Protein AF-A0A961R8Z2-F1 (afdb_monomer_lite)

Secondary structure (DSSP, 8-state):
-----TT--B-SHHHHHHHHHHHHHTT--HHHHHHHHHHHS-B-HHHHHHHHHHHS-SSSSS-------------

pLDDT: mean 71.14, std 15.25, range [39.34, 86.62]

Radius of gyration: 20.57 Å; chains: 1; bounding box: 22×41×77 Å

Sequence (75 aa):
MREYPDNMRFDSEKGITEALLFLLSRGVAEDQLEETLVQCGPVDLDLLAQIMRAFQPDSAEAEAAPATLGSANAA

Structure (mmCIF, N/CA/C/O backbone):
data_AF-A0A961R8Z2-F1
#
_entry.id   AF-A0A961R8Z2-F1
#
loop_
_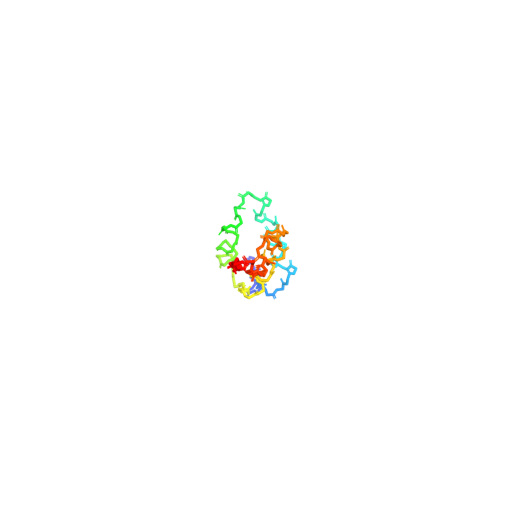atom_site.group_PDB
_atom_site.id
_atom_site.type_symbol
_atom_site.label_atom_id
_atom_site.label_alt_id
_atom_site.label_comp_id
_atom_site.label_asym_id
_atom_site.label_entity_id
_atom_site.label_seq_id
_atom_site.pdbx_PDB_ins_code
_atom_site.Cartn_x
_atom_site.Cartn_y
_atom_site.Cartn_z
_atom_site.occupancy
_atom_site.B_iso_or_equiv
_atom_site.auth_seq_id
_atom_site.auth_comp_id
_atom_site.auth_asym_id
_atom_site.auth_atom_id
_atom_site.pdbx_PDB_model_num
ATOM 1 N N . MET A 1 1 ? 1.160 -13.110 -26.459 1.00 39.34 1 MET A N 1
ATOM 2 C CA . MET A 1 1 ? 1.785 -12.890 -25.139 1.00 39.34 1 MET A CA 1
ATOM 3 C C . MET A 1 1 ? 1.452 -11.464 -24.749 1.00 39.34 1 MET A C 1
ATOM 5 O O . MET A 1 1 ? 1.714 -10.587 -25.557 1.00 39.34 1 MET A O 1
ATOM 9 N N . ARG A 1 2 ? 0.753 -11.232 -23.630 1.00 44.91 2 ARG A N 1
ATOM 10 C CA . ARG A 1 2 ? 0.551 -9.864 -23.130 1.00 44.91 2 ARG A CA 1
ATOM 11 C C . ARG A 1 2 ? 1.906 -9.386 -22.635 1.00 44.91 2 ARG A C 1
ATOM 13 O O . ARG A 1 2 ? 2.418 -9.943 -21.670 1.00 44.91 2 ARG A O 1
ATOM 20 N N . GLU A 1 3 ? 2.480 -8.424 -23.336 1.00 45.44 3 GLU A N 1
ATOM 21 C CA . GLU A 1 3 ? 3.557 -7.595 -22.819 1.00 45.44 3 GLU A CA 1
ATOM 22 C C . GLU A 1 3 ? 2.988 -6.894 -21.579 1.00 45.44 3 GLU A C 1
ATOM 24 O O . GLU A 1 3 ? 2.145 -6.003 -21.686 1.00 45.44 3 GLU A O 1
ATOM 29 N N . TYR A 1 4 ? 3.339 -7.381 -20.389 1.00 46.16 4 TYR A N 1
ATOM 30 C CA . TYR A 1 4 ? 3.241 -6.552 -19.196 1.00 46.16 4 TYR A CA 1
ATOM 31 C C . TYR A 1 4 ? 4.299 -5.474 -19.412 1.00 46.16 4 TYR A C 1
ATOM 33 O O . TYR A 1 4 ? 5.453 -5.847 -19.611 1.00 46.16 4 TYR A O 1
ATOM 41 N N . PRO A 1 5 ? 3.945 -4.182 -19.492 1.00 52.66 5 PRO A N 1
ATOM 42 C CA . PRO A 1 5 ? 4.960 -3.162 -19.675 1.00 52.66 5 PRO A CA 1
ATOM 43 C C . PRO A 1 5 ? 5.969 -3.316 -18.536 1.00 52.66 5 PRO A C 1
ATOM 45 O O . PRO A 1 5 ? 5.587 -3.252 -17.368 1.00 52.66 5 PRO A O 1
ATOM 48 N N . ASP A 1 6 ? 7.233 -3.528 -18.893 1.00 49.72 6 ASP A N 1
ATOM 49 C CA . ASP A 1 6 ? 8.427 -3.659 -18.041 1.00 49.72 6 ASP A CA 1
ATOM 50 C C . ASP A 1 6 ? 8.680 -2.446 -17.107 1.00 49.72 6 ASP A C 1
ATOM 52 O O . ASP A 1 6 ? 9.791 -2.219 -16.645 1.00 49.72 6 ASP A O 1
ATOM 56 N N . ASN A 1 7 ? 7.672 -1.614 -16.835 1.00 54.03 7 ASN A N 1
ATOM 57 C CA . ASN A 1 7 ? 7.811 -0.330 -16.159 1.00 54.03 7 ASN A CA 1
ATOM 58 C C . ASN A 1 7 ? 6.559 0.092 -15.368 1.00 54.03 7 ASN A C 1
ATOM 60 O O . ASN A 1 7 ? 6.230 1.274 -15.312 1.00 54.03 7 ASN A O 1
ATOM 64 N N . MET A 1 8 ? 5.855 -0.831 -14.706 1.00 56.66 8 MET A N 1
ATOM 65 C CA . MET A 1 8 ? 5.021 -0.431 -13.558 1.00 56.66 8 MET A CA 1
ATOM 66 C C . MET A 1 8 ? 5.936 -0.200 -12.350 1.00 56.66 8 MET A C 1
ATOM 68 O O . MET A 1 8 ? 6.036 -1.024 -11.446 1.00 56.66 8 MET A O 1
ATOM 72 N N . ARG A 1 9 ? 6.679 0.910 -12.396 1.00 64.50 9 ARG A N 1
ATOM 73 C CA . ARG A 1 9 ? 7.379 1.459 -11.238 1.00 64.50 9 ARG A CA 1
ATOM 74 C C . ARG A 1 9 ? 6.395 2.297 -10.444 1.00 64.50 9 ARG A C 1
ATOM 76 O O . ARG A 1 9 ? 5.672 3.125 -10.994 1.00 64.50 9 ARG A O 1
ATOM 83 N N . PHE A 1 10 ? 6.372 2.072 -9.142 1.00 75.44 10 PHE A N 1
ATOM 84 C CA . PHE A 1 10 ? 5.611 2.892 -8.215 1.00 75.44 10 PHE A CA 1
ATOM 85 C C . PHE A 1 10 ? 6.520 4.030 -7.727 1.00 75.44 10 PHE A C 1
ATOM 87 O O . PHE A 1 10 ? 6.905 4.066 -6.565 1.00 75.44 10 PHE A O 1
ATOM 94 N N . ASP A 1 11 ? 6.928 4.911 -8.648 1.00 76.88 11 ASP A N 1
ATOM 95 C CA . 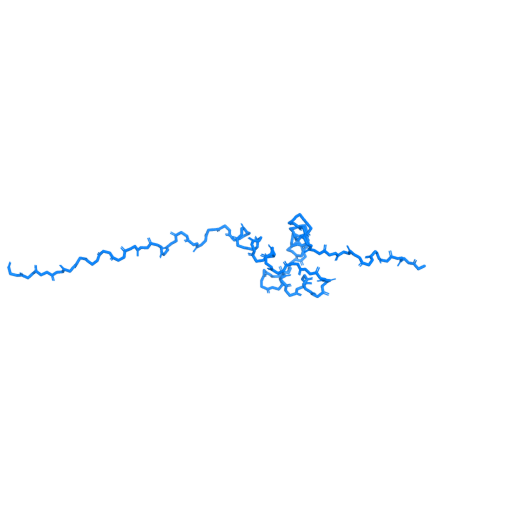ASP A 1 11 ? 7.792 6.081 -8.377 1.00 76.88 11 ASP A CA 1
ATOM 96 C C . ASP A 1 11 ? 7.014 7.398 -8.232 1.00 76.88 11 ASP A C 1
ATOM 98 O O . ASP A 1 11 ? 7.576 8.447 -7.931 1.00 76.88 11 ASP A O 1
ATOM 102 N N . SER A 1 12 ? 5.704 7.351 -8.463 1.00 81.50 12 SER A N 1
ATOM 103 C CA . SER A 1 12 ? 4.837 8.521 -8.475 1.00 81.50 12 SER A CA 1
ATOM 104 C C . SER A 1 12 ? 3.839 8.459 -7.328 1.00 81.50 12 SER A C 1
ATOM 106 O O . SER A 1 12 ? 3.225 7.416 -7.093 1.00 81.50 12 SER A O 1
ATOM 108 N N . GLU A 1 13 ? 3.601 9.602 -6.680 1.00 83.12 13 GLU A N 1
ATOM 109 C CA . GLU A 1 13 ? 2.721 9.706 -5.507 1.00 83.12 13 GLU A CA 1
ATOM 110 C C . GLU A 1 13 ? 1.333 9.134 -5.794 1.00 83.12 13 GLU A C 1
ATOM 112 O O . GLU A 1 13 ? 0.802 8.315 -5.043 1.00 83.12 13 GLU A O 1
ATOM 117 N N . LYS A 1 14 ? 0.782 9.495 -6.954 1.00 82.62 14 LYS A N 1
ATOM 118 C CA . LYS A 1 14 ? -0.503 8.990 -7.425 1.00 82.62 14 LYS A CA 1
ATOM 119 C C . LYS A 1 14 ? -0.501 7.467 -7.606 1.00 82.62 14 LYS A C 1
ATOM 121 O O . LYS A 1 14 ? -1.457 6.817 -7.205 1.00 82.62 14 LYS A O 1
ATOM 126 N N . GLY A 1 15 ? 0.564 6.901 -8.174 1.00 83.56 15 GLY A N 1
ATOM 127 C CA . GLY A 1 15 ? 0.665 5.461 -8.431 1.00 83.56 15 GLY A CA 1
ATOM 128 C C . GLY A 1 15 ? 0.751 4.646 -7.143 1.00 83.56 15 GLY A C 1
ATOM 129 O O . GLY A 1 15 ? 0.050 3.645 -7.003 1.00 83.56 15 GLY A O 1
ATOM 130 N N . ILE A 1 16 ? 1.555 5.111 -6.183 1.00 84.75 16 ILE A N 1
ATOM 131 C CA . ILE A 1 16 ? 1.635 4.504 -4.850 1.00 84.75 16 ILE A CA 1
ATOM 132 C C . ILE A 1 16 ? 0.286 4.635 -4.135 1.00 84.75 16 ILE A C 1
ATOM 134 O O . ILE A 1 16 ? -0.233 3.648 -3.627 1.00 84.75 16 ILE A O 1
ATOM 138 N N . THR A 1 17 ? -0.329 5.818 -4.155 1.00 85.06 17 THR A N 1
ATOM 139 C CA . THR A 1 17 ? -1.611 6.076 -3.479 1.00 85.06 17 THR A CA 1
ATOM 140 C C . THR A 1 17 ? -2.747 5.212 -4.029 1.00 85.06 17 THR A C 1
ATOM 142 O O . THR A 1 17 ? -3.490 4.611 -3.255 1.00 85.06 17 THR A O 1
ATOM 145 N N . GLU A 1 18 ? -2.879 5.097 -5.355 1.00 85.94 18 GLU A N 1
ATOM 146 C CA . GLU A 1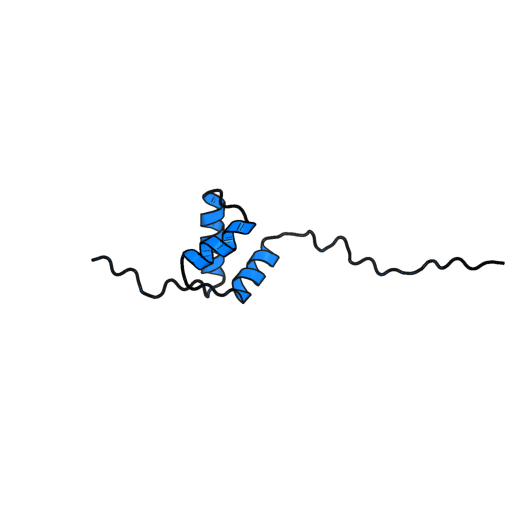 18 ? -3.893 4.233 -5.977 1.00 85.94 18 GLU A CA 1
ATOM 147 C C . GLU A 1 18 ? -3.666 2.755 -5.637 1.00 85.94 18 GLU A C 1
ATOM 149 O O . GLU A 1 18 ? -4.625 2.030 -5.363 1.00 85.94 18 GLU A O 1
ATOM 154 N N . ALA A 1 19 ? -2.409 2.309 -5.591 1.00 84.56 19 ALA A N 1
ATOM 155 C CA . ALA A 1 19 ? -2.070 0.948 -5.195 1.00 84.56 19 ALA A CA 1
ATOM 156 C C . ALA A 1 19 ? -2.361 0.684 -3.706 1.00 84.56 19 ALA A C 1
ATOM 158 O O . ALA A 1 19 ? -2.965 -0.338 -3.382 1.00 84.56 19 ALA A O 1
ATOM 159 N N . LEU A 1 20 ? -2.023 1.618 -2.811 1.00 84.12 20 LEU A N 1
ATOM 160 C CA . LEU A 1 20 ? -2.364 1.549 -1.386 1.00 84.12 20 LEU A CA 1
ATOM 161 C C . LEU A 1 20 ? -3.881 1.458 -1.180 1.00 84.12 20 LEU A C 1
ATOM 163 O O . LEU A 1 20 ? -4.356 0.558 -0.493 1.00 84.12 20 LEU A O 1
ATOM 167 N N . LEU A 1 21 ? -4.656 2.331 -1.833 1.00 85.31 21 LEU A N 1
ATOM 168 C CA . LEU A 1 21 ? -6.124 2.310 -1.800 1.00 85.31 21 LEU A CA 1
ATOM 169 C C . LEU A 1 21 ? -6.700 0.991 -2.317 1.00 85.31 21 LEU A C 1
ATOM 171 O O . LEU A 1 21 ? -7.668 0.467 -1.757 1.00 85.31 21 LEU A O 1
ATOM 175 N N . PHE A 1 22 ? -6.114 0.442 -3.380 1.00 86.38 22 PHE A N 1
ATOM 176 C CA . PHE A 1 22 ? -6.525 -0.841 -3.938 1.00 86.38 22 PHE A CA 1
ATOM 177 C C . PHE A 1 22 ? -6.274 -2.000 -2.963 1.00 86.38 22 PHE A C 1
ATOM 179 O O . PHE A 1 22 ? -7.131 -2.873 -2.804 1.00 86.38 22 PHE A O 1
ATOM 186 N N . LEU A 1 23 ? -5.126 -2.002 -2.285 1.00 85.75 23 LEU A N 1
ATOM 187 C CA . LEU A 1 23 ? -4.776 -3.005 -1.279 1.00 85.75 23 LEU A CA 1
ATOM 188 C C . LEU A 1 23 ? -5.632 -2.870 -0.009 1.00 85.75 23 LEU A C 1
ATOM 190 O O . LEU A 1 23 ? -6.160 -3.871 0.478 1.00 85.75 23 LEU A O 1
ATOM 194 N N . LEU A 1 24 ? -5.879 -1.646 0.459 1.00 84.88 24 LEU A N 1
ATOM 195 C CA . LEU A 1 24 ? -6.817 -1.358 1.552 1.00 84.88 24 LEU A CA 1
ATOM 196 C C . LEU A 1 24 ? -8.231 -1.846 1.223 1.00 84.88 24 LEU A C 1
ATOM 198 O O . LEU A 1 24 ? -8.868 -2.516 2.032 1.00 84.88 24 LEU A O 1
ATOM 202 N N . SER A 1 25 ? -8.701 -1.600 -0.003 1.00 85.50 25 SER A N 1
ATOM 203 C CA . SER A 1 25 ? -10.009 -2.079 -0.473 1.00 85.50 25 SER A CA 1
ATOM 204 C C . SER A 1 25 ? -10.103 -3.609 -0.540 1.00 85.50 25 SER A C 1
ATOM 206 O O . SER A 1 25 ? -11.201 -4.163 -0.527 1.00 85.50 25 SER A O 1
ATOM 208 N N . ARG A 1 26 ? -8.964 -4.309 -0.599 1.00 84.94 26 ARG A N 1
ATOM 209 C CA . ARG A 1 26 ? -8.879 -5.773 -0.503 1.00 84.94 26 ARG A CA 1
ATOM 210 C C . ARG A 1 26 ? -8.797 -6.294 0.934 1.00 84.94 26 ARG A C 1
ATOM 212 O O . ARG A 1 26 ? -8.852 -7.508 1.117 1.00 84.94 26 ARG A O 1
ATOM 219 N N . GLY A 1 27 ? -8.689 -5.413 1.927 1.00 86.62 27 GLY A N 1
ATOM 220 C CA . GLY A 1 27 ? -8.539 -5.778 3.336 1.00 86.62 27 GLY A CA 1
ATOM 221 C C . GLY A 1 27 ? -7.101 -6.103 3.745 1.00 86.62 27 GLY A C 1
ATOM 222 O O . GLY A 1 27 ? -6.904 -6.816 4.726 1.00 86.62 27 GLY A O 1
ATOM 223 N N . VAL A 1 28 ? -6.102 -5.623 2.997 1.00 85.50 28 VAL A N 1
ATOM 224 C CA . VAL A 1 28 ? -4.694 -5.708 3.410 1.00 85.50 28 VAL A CA 1
ATOM 225 C C . VAL A 1 28 ? -4.457 -4.716 4.550 1.00 85.50 28 VAL A C 1
ATOM 227 O O . VAL A 1 28 ? -4.871 -3.561 4.460 1.00 85.50 28 VAL A O 1
ATOM 230 N N . ALA A 1 29 ? -3.821 -5.181 5.624 1.00 82.19 29 ALA A N 1
ATOM 231 C CA . ALA A 1 29 ? -3.475 -4.352 6.776 1.00 82.19 29 ALA A CA 1
ATOM 232 C C . ALA A 1 29 ? -2.395 -3.322 6.417 1.00 82.19 29 ALA A C 1
ATOM 234 O O . ALA A 1 29 ? -1.553 -3.596 5.563 1.00 82.19 29 ALA A O 1
ATOM 235 N N . GLU A 1 30 ? -2.400 -2.163 7.081 1.00 79.31 30 GLU A N 1
ATOM 236 C CA . GLU A 1 30 ? -1.474 -1.053 6.799 1.00 79.31 30 GLU A CA 1
ATOM 237 C C . GLU A 1 30 ? -0.003 -1.472 6.904 1.00 79.31 30 GLU A C 1
ATOM 239 O O . GLU A 1 30 ? 0.801 -1.158 6.031 1.00 79.31 30 GLU A O 1
ATOM 244 N N . ASP A 1 31 ? 0.317 -2.278 7.911 1.00 81.62 31 ASP A N 1
ATOM 245 C CA . ASP A 1 31 ? 1.627 -2.905 8.129 1.00 81.62 31 ASP A CA 1
ATOM 246 C C . ASP A 1 31 ? 2.056 -3.873 7.009 1.00 81.62 31 ASP A C 1
ATOM 248 O O . ASP A 1 31 ? 3.249 -4.101 6.817 1.00 81.62 31 ASP A O 1
ATOM 252 N N . GLN A 1 32 ? 1.113 -4.413 6.232 1.00 84.50 32 GLN A N 1
ATOM 253 C CA . GLN A 1 32 ? 1.390 -5.274 5.075 1.00 84.50 32 GLN A CA 1
ATOM 254 C C . GLN A 1 32 ? 1.326 -4.531 3.736 1.00 84.50 32 GLN A C 1
ATOM 256 O O . GLN A 1 32 ? 1.695 -5.107 2.709 1.00 84.50 32 GLN A O 1
ATOM 261 N N . LEU A 1 33 ? 0.874 -3.273 3.710 1.00 83.25 33 LEU A N 1
ATOM 262 C CA . LEU A 1 33 ? 0.776 -2.492 2.476 1.00 83.25 33 LEU A CA 1
ATOM 263 C C . LEU A 1 33 ? 2.148 -2.270 1.843 1.00 83.25 33 LEU A C 1
ATOM 265 O O . LEU A 1 33 ? 2.303 -2.492 0.643 1.00 83.25 33 LEU A O 1
ATOM 269 N N . GLU A 1 34 ? 3.136 -1.886 2.652 1.00 82.56 34 GLU A N 1
ATOM 270 C CA . GLU A 1 34 ? 4.513 -1.672 2.206 1.00 82.56 34 GLU A CA 1
ATOM 271 C C . GLU A 1 34 ? 5.123 -2.959 1.646 1.00 82.56 34 GLU A C 1
ATOM 273 O O . GLU A 1 34 ? 5.578 -2.979 0.502 1.00 82.56 34 GLU A O 1
ATOM 278 N N . GLU A 1 35 ? 5.045 -4.061 2.399 1.00 84.50 35 GLU A N 1
ATOM 279 C CA . GLU A 1 35 ? 5.573 -5.356 1.959 1.00 84.50 35 GLU A CA 1
ATOM 280 C C . GLU A 1 35 ? 4.902 -5.825 0.660 1.00 84.50 35 GLU A C 1
ATOM 282 O O . GLU A 1 35 ? 5.574 -6.261 -0.279 1.00 84.50 35 GLU A O 1
ATOM 287 N N . THR A 1 36 ? 3.579 -5.678 0.566 1.00 84.88 36 THR A N 1
ATOM 288 C CA . THR A 1 36 ? 2.818 -6.086 -0.620 1.00 84.88 36 THR A CA 1
ATOM 289 C C . THR A 1 36 ? 3.175 -5.229 -1.837 1.00 84.88 36 THR A C 1
ATOM 291 O O . THR A 1 36 ? 3.283 -5.755 -2.945 1.00 84.88 36 THR A O 1
ATOM 294 N N . LEU A 1 37 ? 3.397 -3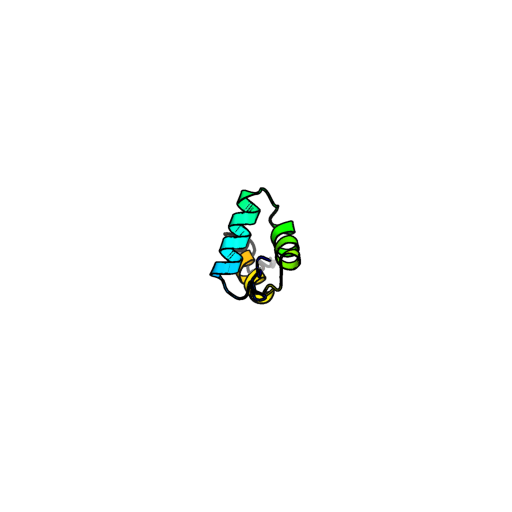.924 -1.658 1.00 82.19 37 LEU A N 1
ATOM 295 C CA . LEU A 1 37 ? 3.829 -3.016 -2.724 1.00 82.19 37 LEU A CA 1
ATOM 296 C C . LEU A 1 37 ? 5.221 -3.363 -3.249 1.00 82.19 37 LEU A C 1
ATOM 298 O O . LEU A 1 37 ? 5.402 -3.473 -4.462 1.00 82.19 37 LEU A O 1
ATOM 302 N N . VAL A 1 38 ? 6.172 -3.604 -2.344 1.00 82.81 38 VAL A N 1
ATOM 303 C CA . VAL A 1 38 ? 7.541 -4.021 -2.682 1.00 82.81 38 VAL A CA 1
ATOM 304 C C . VAL A 1 38 ? 7.546 -5.370 -3.413 1.00 82.81 38 VAL A C 1
ATOM 306 O O . VAL A 1 38 ? 8.328 -5.568 -4.343 1.00 82.81 38 VAL A O 1
ATOM 309 N N . GLN A 1 39 ? 6.654 -6.296 -3.044 1.00 82.56 39 GLN A N 1
ATOM 310 C CA . GLN A 1 39 ? 6.496 -7.576 -3.747 1.00 82.56 39 GLN A CA 1
ATOM 311 C C . GLN A 1 39 ? 5.857 -7.427 -5.133 1.00 82.56 39 GLN A C 1
ATOM 313 O O . GLN A 1 39 ? 6.148 -8.220 -6.030 1.00 82.56 39 GLN A O 1
ATOM 318 N N . CYS A 1 40 ? 4.985 -6.433 -5.323 1.00 77.50 40 CYS A N 1
ATOM 319 C CA . CYS A 1 40 ? 4.338 -6.177 -6.610 1.00 77.50 40 CYS A CA 1
ATOM 320 C C . CYS A 1 40 ? 5.303 -5.574 -7.637 1.00 77.50 40 CYS A C 1
ATOM 322 O O . CYS A 1 40 ? 5.133 -5.805 -8.836 1.00 77.50 40 CYS A O 1
ATOM 324 N N . GLY A 1 41 ? 6.307 -4.815 -7.195 1.00 77.19 41 GLY A N 1
ATOM 325 C CA . GLY A 1 41 ? 7.308 -4.256 -8.089 1.00 77.19 41 GLY A CA 1
ATOM 326 C C . GLY A 1 41 ? 8.246 -3.243 -7.431 1.00 77.19 41 GLY A C 1
ATOM 327 O O . GLY A 1 41 ? 8.154 -2.970 -6.237 1.00 77.19 41 GLY A O 1
ATOM 328 N N . PRO A 1 42 ? 9.163 -2.660 -8.223 1.00 80.12 42 PRO A N 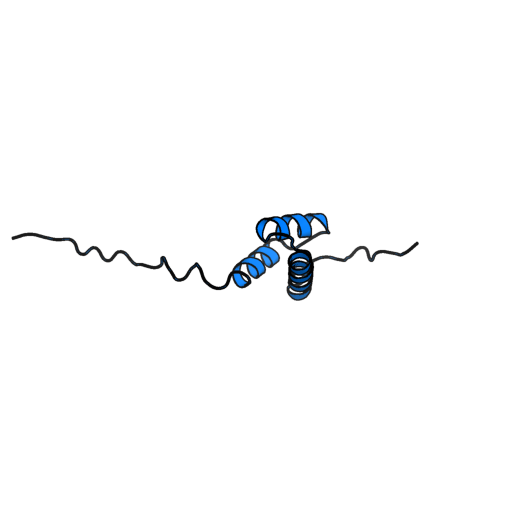1
ATOM 329 C CA . PRO A 1 42 ? 10.028 -1.576 -7.771 1.00 80.12 42 PRO A CA 1
ATOM 330 C C . PRO A 1 42 ? 9.196 -0.362 -7.329 1.00 80.12 42 PRO A C 1
ATOM 332 O O . PRO A 1 42 ? 8.557 0.301 -8.152 1.00 80.12 42 PRO A O 1
ATOM 335 N N . VAL A 1 43 ? 9.229 -0.084 -6.026 1.00 82.25 43 VAL A N 1
ATOM 336 C CA . VAL A 1 43 ? 8.573 1.053 -5.370 1.00 82.25 43 VAL A CA 1
ATOM 337 C C . VAL A 1 43 ? 9.622 2.000 -4.802 1.00 82.25 43 VAL A C 1
ATOM 339 O O . VAL A 1 43 ? 10.696 1.570 -4.374 1.00 82.25 43 VAL A O 1
ATOM 342 N N . ASP A 1 44 ? 9.313 3.289 -4.813 1.00 85.75 44 ASP A N 1
ATOM 343 C CA . ASP A 1 44 ? 10.115 4.289 -4.122 1.00 85.75 44 ASP A CA 1
ATOM 344 C C . ASP A 1 44 ? 9.777 4.271 -2.622 1.00 85.75 44 ASP A C 1
ATOM 346 O O . ASP A 1 44 ? 8.664 4.617 -2.219 1.00 85.75 44 ASP A O 1
ATOM 350 N N . LEU A 1 45 ? 10.724 3.806 -1.802 1.00 83.19 45 LEU A N 1
ATOM 351 C CA . LEU A 1 45 ? 10.538 3.645 -0.356 1.00 83.19 45 LEU A CA 1
ATOM 352 C C . LEU A 1 45 ? 10.466 4.990 0.378 1.00 83.19 45 LEU A C 1
ATOM 354 O O . LEU A 1 45 ? 9.717 5.111 1.347 1.00 83.19 45 LEU A O 1
ATOM 358 N N . ASP A 1 46 ? 11.208 6.000 -0.080 1.00 85.44 46 ASP A N 1
ATOM 359 C CA . ASP A 1 46 ? 11.176 7.341 0.509 1.00 85.44 46 ASP A CA 1
ATOM 360 C C . ASP A 1 46 ? 9.807 7.989 0.274 1.00 85.44 46 ASP A C 1
ATOM 362 O O . ASP A 1 46 ? 9.191 8.533 1.199 1.00 85.44 46 ASP A O 1
ATOM 366 N N . LEU A 1 47 ? 9.293 7.871 -0.952 1.00 84.31 47 LEU A N 1
ATOM 367 C CA . LEU A 1 47 ? 7.976 8.386 -1.309 1.00 84.31 47 LEU A CA 1
ATOM 368 C C . LEU A 1 47 ? 6.851 7.603 -0.622 1.00 84.31 47 LEU A C 1
ATOM 370 O O . LEU A 1 47 ? 5.900 8.203 -0.121 1.00 84.31 47 LEU A O 1
ATOM 374 N N . LEU A 1 48 ? 6.968 6.275 -0.536 1.00 84.19 48 LEU A N 1
ATOM 375 C CA . LEU A 1 48 ? 6.025 5.435 0.200 1.00 84.19 48 LEU A CA 1
ATOM 376 C C . LEU A 1 48 ? 5.955 5.829 1.679 1.00 84.19 48 LEU A C 1
ATOM 378 O O . LEU A 1 48 ? 4.860 6.043 2.197 1.00 84.19 48 LEU A O 1
ATOM 382 N N . ALA A 1 49 ? 7.102 6.001 2.342 1.00 83.19 49 ALA A N 1
ATOM 383 C CA . ALA A 1 49 ? 7.154 6.431 3.736 1.00 83.19 49 ALA A CA 1
ATOM 384 C C . ALA A 1 49 ? 6.533 7.824 3.933 1.00 83.19 49 ALA A C 1
ATOM 386 O O . ALA A 1 49 ? 5.842 8.064 4.927 1.00 83.19 49 ALA A O 1
ATOM 387 N N . GLN A 1 50 ? 6.742 8.744 2.985 1.00 84.69 50 GLN A N 1
ATOM 388 C CA . GLN A 1 50 ? 6.116 10.067 3.006 1.00 84.69 50 GLN A CA 1
ATOM 389 C C . GLN A 1 50 ? 4.588 9.979 2.887 1.00 84.69 50 GLN A C 1
ATOM 391 O O . GLN A 1 50 ? 3.879 10.625 3.661 1.00 84.69 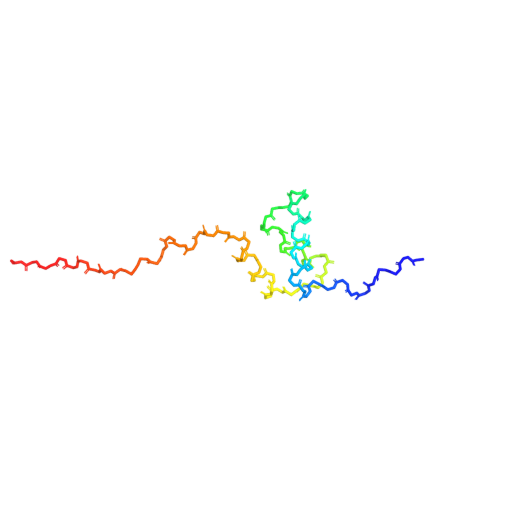50 GLN A O 1
ATOM 396 N N . ILE A 1 51 ? 4.082 9.149 1.972 1.00 84.06 51 ILE A N 1
ATOM 397 C CA . ILE A 1 51 ? 2.642 8.942 1.782 1.00 84.06 51 ILE A CA 1
ATOM 398 C C . ILE A 1 51 ? 2.033 8.260 2.999 1.00 84.06 51 ILE A C 1
ATOM 400 O O . ILE A 1 51 ? 1.005 8.725 3.470 1.00 84.06 51 ILE A O 1
ATOM 404 N N . MET A 1 52 ? 2.662 7.220 3.556 1.00 81.44 52 MET A N 1
ATOM 405 C CA . MET A 1 52 ? 2.164 6.542 4.759 1.00 81.44 52 MET A CA 1
ATOM 406 C C . MET A 1 52 ? 2.082 7.487 5.962 1.00 81.44 52 MET A C 1
ATOM 408 O O . MET A 1 52 ? 1.095 7.455 6.691 1.00 81.44 52 MET A O 1
ATOM 412 N N . ARG A 1 53 ? 3.056 8.393 6.132 1.00 79.88 53 ARG A N 1
ATOM 413 C CA . ARG A 1 53 ? 2.978 9.452 7.155 1.00 79.88 53 ARG A CA 1
ATOM 414 C C . ARG A 1 53 ? 1.818 10.416 6.922 1.00 79.88 53 ARG A C 1
ATOM 416 O O . ARG A 1 53 ? 1.219 10.864 7.889 1.00 79.88 53 ARG A O 1
ATOM 423 N N . ALA A 1 54 ? 1.509 10.744 5.668 1.00 77.75 54 ALA A N 1
ATOM 424 C CA . ALA A 1 54 ? 0.347 11.566 5.329 1.00 77.75 54 ALA A CA 1
ATOM 425 C C . ALA A 1 54 ? -0.981 10.794 5.466 1.00 77.75 54 ALA A C 1
ATOM 427 O O . ALA A 1 54 ? -2.016 11.392 5.750 1.00 77.75 54 ALA A O 1
ATOM 428 N N . PHE A 1 55 ? -0.945 9.472 5.274 1.00 70.44 55 PHE A N 1
ATOM 429 C CA . PHE A 1 55 ? -2.085 8.563 5.391 1.00 70.44 55 PHE A CA 1
ATOM 430 C C . PHE A 1 55 ? -2.477 8.258 6.833 1.00 70.44 55 PHE A C 1
ATOM 432 O O . PHE A 1 55 ? -3.606 7.834 7.055 1.00 70.44 55 PHE A O 1
ATOM 439 N N . GLN A 1 56 ? -1.580 8.479 7.796 1.00 67.31 56 GLN A N 1
ATOM 440 C CA . GLN A 1 56 ? -1.895 8.476 9.219 1.00 67.31 56 GLN A CA 1
ATOM 441 C C . GLN A 1 56 ? -2.306 9.895 9.638 1.00 67.31 56 GLN A C 1
ATOM 443 O O . GLN A 1 56 ? -1.440 10.694 10.005 1.00 67.31 56 GLN A O 1
ATOM 448 N N . PRO A 1 57 ? -3.603 10.260 9.576 1.00 51.50 57 PRO A N 1
ATOM 449 C CA . PRO A 1 57 ? -4.054 11.506 10.158 1.00 51.50 57 PRO A CA 1
ATOM 450 C C . PRO A 1 57 ? -3.847 11.413 11.668 1.00 51.50 57 PRO A C 1
ATOM 452 O O . PRO A 1 57 ? -4.535 10.674 12.363 1.00 51.50 57 PRO A O 1
ATOM 455 N N . ASP A 1 58 ? -2.879 12.177 12.149 1.00 50.72 58 ASP A N 1
ATOM 456 C CA . ASP A 1 58 ? -2.848 12.689 13.508 1.00 50.72 58 ASP A CA 1
ATOM 457 C C . ASP A 1 58 ? -2.871 11.644 14.643 1.00 50.72 58 ASP A C 1
ATOM 459 O O . ASP A 1 58 ? -3.871 11.354 15.294 1.00 50.72 58 ASP A O 1
ATOM 463 N N . SER A 1 59 ? -1.700 11.093 14.949 1.00 48.53 59 SER A N 1
ATOM 464 C CA . SER A 1 59 ? -1.379 10.686 16.329 1.00 48.53 59 SER A CA 1
ATOM 465 C C . SER A 1 59 ? -0.051 11.287 16.803 1.00 48.53 59 SER A C 1
ATOM 467 O O . SER A 1 59 ? 0.504 10.866 17.815 1.00 48.53 59 SER A O 1
ATOM 469 N N . ALA A 1 60 ? 0.457 12.294 16.080 1.00 49.03 60 ALA A N 1
ATOM 470 C CA . ALA A 1 60 ? 1.706 12.990 16.381 1.00 49.03 60 ALA A CA 1
ATOM 471 C C . ALA A 1 60 ? 1.507 14.393 16.992 1.00 49.03 60 ALA A C 1
ATOM 473 O O . ALA A 1 60 ? 2.500 15.054 17.284 1.00 49.03 60 ALA A O 1
ATOM 474 N N . GLU A 1 61 ? 0.270 14.843 17.249 1.00 46.25 61 GLU A N 1
ATOM 475 C CA . GLU A 1 61 ? 0.009 16.082 18.006 1.00 46.25 61 GLU A CA 1
ATOM 476 C C . GLU A 1 61 ? -0.070 15.890 19.540 1.00 46.25 61 GLU A C 1
ATOM 478 O O . GLU A 1 61 ? -0.243 16.865 20.268 1.00 46.25 61 GLU A O 1
ATOM 483 N N . ALA A 1 62 ? 0.131 14.682 20.091 1.00 50.91 62 ALA A N 1
ATOM 484 C CA . ALA A 1 62 ? -0.028 14.457 21.539 1.00 50.91 62 ALA A CA 1
ATOM 485 C C . ALA A 1 62 ? 1.235 14.635 22.416 1.00 50.91 62 ALA A C 1
ATOM 487 O O . ALA A 1 62 ? 1.089 14.806 23.623 1.00 50.91 62 ALA A O 1
ATOM 488 N N . GLU A 1 63 ? 2.464 14.624 21.880 1.00 49.84 63 GLU A N 1
ATOM 489 C CA . GLU A 1 63 ? 3.686 14.526 22.720 1.00 49.84 63 GLU A CA 1
ATOM 490 C C . GLU A 1 63 ? 4.746 15.610 22.433 1.00 49.84 63 GLU A C 1
ATOM 492 O O . GLU A 1 63 ? 5.934 15.435 22.699 1.00 49.84 63 GLU A O 1
ATOM 497 N N . ALA A 1 64 ? 4.336 16.786 21.953 1.00 47.94 64 ALA A N 1
ATOM 498 C CA . ALA A 1 64 ? 5.157 17.997 22.048 1.00 47.94 64 ALA A CA 1
ATOM 499 C C . ALA A 1 64 ? 4.804 18.780 23.327 1.00 47.94 64 ALA A C 1
ATOM 501 O O . ALA A 1 64 ? 4.424 19.947 23.277 1.00 47.94 64 ALA A O 1
ATOM 502 N N . ALA A 1 65 ? 4.918 18.138 24.492 1.00 51.69 65 ALA A N 1
ATOM 503 C CA . ALA A 1 65 ? 4.954 18.843 25.767 1.00 51.69 65 ALA A CA 1
ATOM 504 C C . ALA A 1 65 ? 6.408 19.272 26.039 1.00 51.69 65 ALA A C 1
ATOM 506 O O . ALA A 1 65 ? 7.226 18.425 26.410 1.00 51.69 65 ALA A O 1
ATOM 507 N N . PRO A 1 66 ? 6.792 20.557 25.888 1.00 53.91 66 PRO A N 1
ATOM 508 C CA . PRO A 1 66 ? 8.042 21.004 26.468 1.00 53.91 66 PRO A CA 1
ATOM 509 C C . PRO A 1 66 ? 7.870 20.939 27.983 1.00 53.91 66 PRO A C 1
ATOM 511 O O . PRO A 1 66 ? 7.102 21.698 28.579 1.00 53.91 66 PRO A O 1
ATOM 514 N N . ALA A 1 67 ? 8.591 20.007 28.597 1.00 59.03 67 ALA A N 1
ATOM 515 C CA . ALA A 1 67 ? 8.846 19.958 30.020 1.00 59.03 67 ALA A CA 1
ATOM 516 C C . ALA A 1 67 ? 9.332 21.334 30.506 1.00 59.03 67 ALA A C 1
ATOM 518 O O . ALA A 1 67 ? 10.525 21.627 30.508 1.00 59.03 67 ALA A O 1
ATOM 519 N N . THR A 1 68 ? 8.409 22.191 30.940 1.00 60.69 68 THR A N 1
ATOM 520 C CA . THR A 1 68 ? 8.760 23.299 31.820 1.00 60.69 68 THR A CA 1
ATOM 521 C C . THR A 1 68 ? 8.609 22.766 33.228 1.00 60.69 68 THR A C 1
ATOM 523 O O . THR A 1 68 ? 7.518 22.726 33.792 1.00 60.69 68 THR A O 1
ATOM 526 N N . LEU A 1 69 ? 9.740 22.282 33.742 1.00 60.28 69 LEU A N 1
ATOM 527 C CA . LEU A 1 69 ? 9.988 22.015 35.148 1.00 60.28 69 LEU A CA 1
ATOM 528 C C . LEU A 1 69 ? 9.403 23.144 36.008 1.00 60.28 69 LEU A C 1
ATOM 530 O O . LEU A 1 69 ? 10.022 24.192 36.192 1.00 60.28 69 LEU A O 1
ATOM 534 N N . GLY A 1 70 ? 8.238 22.899 36.601 1.00 56.53 70 GLY A N 1
ATOM 535 C CA . GLY A 1 70 ? 7.855 23.517 37.862 1.00 56.53 70 GLY A CA 1
ATOM 536 C C . GLY A 1 70 ? 8.721 22.916 38.962 1.00 56.53 70 GLY A C 1
ATOM 537 O O . GLY A 1 70 ? 8.246 22.109 39.756 1.00 56.53 70 GLY A O 1
ATOM 538 N N . SER A 1 71 ? 10.014 23.252 38.963 1.00 56.59 71 SER A N 1
ATOM 539 C CA . SER A 1 71 ? 10.887 22.962 40.092 1.00 56.59 71 SER A CA 1
ATOM 540 C C . SER A 1 71 ? 10.355 23.723 41.293 1.00 56.59 71 SER A C 1
ATOM 542 O O . SER A 1 71 ? 10.483 24.942 41.396 1.00 56.59 71 SER A O 1
ATOM 544 N N . ALA A 1 72 ? 9.756 22.967 42.203 1.00 58.38 72 ALA A N 1
ATOM 545 C CA . ALA A 1 72 ? 9.631 23.347 43.589 1.00 58.38 72 ALA A CA 1
ATOM 546 C C . ALA A 1 72 ? 11.012 23.760 44.132 1.00 58.38 72 ALA A C 1
ATOM 548 O O . ALA A 1 72 ? 11.969 22.993 44.065 1.00 58.38 72 ALA A O 1
ATOM 549 N N . ASN A 1 73 ? 11.091 24.966 44.682 1.00 54.09 73 ASN A N 1
ATOM 550 C CA . ASN A 1 73 ? 12.061 25.361 45.700 1.00 54.09 73 ASN A CA 1
ATOM 551 C C . ASN A 1 73 ? 11.289 26.321 46.617 1.00 54.09 73 ASN A C 1
ATOM 553 O O . ASN A 1 73 ? 10.811 27.350 46.152 1.00 54.09 73 ASN A O 1
ATOM 557 N N . ALA A 1 74 ? 10.832 25.868 47.783 1.00 53.91 74 ALA A N 1
ATOM 558 C CA . ALA A 1 74 ? 11.595 25.696 49.023 1.00 53.91 74 ALA A CA 1
ATOM 559 C C . ALA A 1 74 ? 11.910 27.045 49.696 1.00 53.91 74 ALA A C 1
ATOM 561 O O . ALA A 1 74 ? 12.612 27.864 49.109 1.00 53.91 74 ALA A O 1
ATOM 562 N N . ALA A 1 75 ? 11.447 27.149 50.952 1.00 50.91 75 ALA A N 1
ATOM 563 C CA . ALA A 1 75 ? 11.611 28.212 51.956 1.00 50.91 75 ALA A CA 1
ATOM 564 C C . ALA A 1 75 ? 10.494 29.268 52.029 1.00 50.91 75 ALA A C 1
ATOM 566 O O . ALA A 1 75 ? 10.373 30.107 51.114 1.00 50.91 75 ALA A O 1
#

Foldseek 3Di:
DPPPPPDPEQADLVSLVVQLVVCVVVVNDLVCSVVVNVVVHHYDPVSNVVVSVVVPPDPPPPPPDDPPDPDDDDD